Protein AF-A0A7S2XQD8-F1 (afdb_monomer_lite)

Organism: NCBI:txid420275

Foldseek 3Di:
DDFPVVVVVVCVVPVPDPQKDKEWEWAPGPPWRFTDIDIDGPVVPDDNLNVRLQFKWKKWKPFFPPPDAAPLVLCVVLVHDLNQWTKWFQDPPGTIITIGGPVCQVSCQVPVVPSTDGDPMHMDIDHRSDDHDPDGDIGDNPDDPPDPVVVVVVVVD

Radius of gyration: 17.11 Å; chains: 1; bounding box: 39×32×55 Å

pLDDT: mean 86.82, std 12.07, range [39.75, 97.62]

Secondary structure (DSSP, 8-state):
-EEHHHHHHHHHHHTT-SS-EEEEESSSGGG-SEEEEEEE-GGG---HHHHHHHH-EEEEEES--TTSS-HHHHHHHTT--GGGEEEEEEETTTEEEEEE-HHHHHHHHHHHHHHS-SSS-EEEEPPTTPPPPSSSEEPP-S-----HHHHHHHTT-

Structure (mmCIF, N/CA/C/O backbone):
data_AF-A0A7S2XQD8-F1
#
_entry.id   AF-A0A7S2XQD8-F1
#
loop_
_atom_site.group_PDB
_atom_site.id
_atom_site.type_symbol
_atom_site.label_atom_id
_atom_site.label_alt_id
_atom_site.label_comp_id
_atom_site.label_asym_id
_atom_site.label_entity_id
_atom_site.label_seq_id
_atom_site.pdbx_PDB_ins_code
_atom_site.Cartn_x
_atom_site.Cartn_y
_atom_site.Cartn_z
_atom_site.occupancy
_atom_site.B_iso_or_equiv
_atom_site.auth_seq_id
_atom_site.auth_comp_id
_atom_site.auth_asym_id
_atom_site.auth_atom_id
_atom_site.pdbx_PDB_model_num
ATOM 1 N N . PHE A 1 1 ? 0.612 -7.208 -4.367 1.00 92.00 1 PHE A N 1
ATOM 2 C CA . PHE A 1 1 ? 1.721 -7.071 -3.422 1.00 92.00 1 PHE A CA 1
ATOM 3 C C . PHE A 1 1 ? 2.181 -8.471 -3.122 1.00 92.00 1 PHE A C 1
ATOM 5 O O . PHE A 1 1 ? 1.402 -9.267 -2.623 1.00 92.00 1 PHE A O 1
ATOM 12 N N . LEU A 1 2 ? 3.397 -8.773 -3.544 1.00 91.31 2 LEU A N 1
ATOM 13 C CA . LEU A 1 2 ? 4.065 -10.046 -3.345 1.00 91.31 2 LEU A CA 1
ATOM 14 C C . LEU A 1 2 ? 4.709 -10.057 -1.964 1.00 91.31 2 LEU A C 1
ATOM 16 O O . LEU A 1 2 ? 5.163 -9.006 -1.504 1.00 91.31 2 LEU A O 1
ATOM 20 N N . ASP A 1 3 ? 4.769 -11.224 -1.332 1.00 90.75 3 ASP A N 1
ATOM 21 C CA . ASP A 1 3 ? 5.531 -11.395 -0.095 1.00 90.75 3 ASP A CA 1
ATOM 22 C C . ASP A 1 3 ? 7.051 -11.297 -0.340 1.00 90.75 3 ASP A C 1
ATOM 24 O O . ASP A 1 3 ? 7.523 -11.257 -1.480 1.00 90.75 3 ASP A O 1
ATOM 28 N N . THR A 1 4 ? 7.847 -11.272 0.732 1.00 87.56 4 THR A N 1
ATOM 29 C CA . THR A 1 4 ? 9.314 -11.178 0.650 1.00 87.56 4 THR A CA 1
ATOM 30 C C . THR A 1 4 ? 9.944 -12.258 -0.235 1.00 87.56 4 THR A C 1
ATOM 32 O O . THR A 1 4 ? 10.925 -11.992 -0.930 1.00 87.56 4 THR A O 1
ATOM 35 N N . LYS A 1 5 ? 9.410 -13.484 -0.217 1.00 89.56 5 LYS A N 1
ATOM 36 C CA . LYS A 1 5 ? 9.978 -14.612 -0.961 1.00 89.56 5 LYS A CA 1
ATOM 37 C C . LYS A 1 5 ? 9.695 -14.463 -2.451 1.00 89.56 5 LYS A C 1
ATOM 39 O O . LYS A 1 5 ? 10.610 -14.582 -3.263 1.00 89.56 5 LYS A O 1
ATOM 44 N N . GLU A 1 6 ? 8.446 -14.197 -2.809 1.00 91.06 6 GLU A N 1
ATOM 45 C CA . GLU A 1 6 ? 8.016 -13.969 -4.186 1.00 91.06 6 GLU A CA 1
ATOM 46 C C . GLU A 1 6 ? 8.673 -12.719 -4.777 1.00 91.06 6 GLU A C 1
ATOM 48 O O . GLU A 1 6 ? 9.143 -12.751 -5.915 1.00 91.06 6 GLU A O 1
ATOM 53 N N . ALA A 1 7 ? 8.785 -11.648 -3.987 1.00 89.88 7 ALA A N 1
ATOM 54 C CA . ALA A 1 7 ? 9.496 -10.437 -4.373 1.00 89.88 7 ALA A CA 1
ATOM 55 C C . ALA A 1 7 ? 10.973 -10.721 -4.680 1.00 89.88 7 ALA A C 1
ATOM 57 O O . ALA A 1 7 ? 11.465 -10.309 -5.730 1.00 89.88 7 ALA A O 1
ATOM 58 N N . GLY A 1 8 ? 11.655 -11.498 -3.831 1.00 88.56 8 GLY A N 1
ATOM 59 C CA . GLY A 1 8 ? 13.040 -11.908 -4.075 1.00 88.56 8 GLY A CA 1
ATOM 60 C C . GLY A 1 8 ? 13.202 -12.723 -5.363 1.00 88.56 8 GLY A C 1
ATOM 61 O O . GLY A 1 8 ? 14.152 -12.512 -6.113 1.00 88.56 8 GLY A O 1
ATOM 62 N N . MET A 1 9 ? 12.240 -13.599 -5.681 1.00 91.56 9 MET A N 1
ATOM 63 C CA . MET A 1 9 ? 12.252 -14.356 -6.940 1.00 91.56 9 MET A CA 1
ATOM 64 C C . MET A 1 9 ? 12.088 -13.462 -8.177 1.00 91.56 9 MET A C 1
ATOM 66 O O . MET A 1 9 ? 12.656 -13.759 -9.229 1.00 91.56 9 MET A O 1
ATOM 70 N N . VAL A 1 10 ? 11.286 -12.397 -8.086 1.00 91.00 10 VAL A N 1
ATOM 71 C CA . VAL A 1 10 ? 11.129 -11.421 -9.176 1.00 91.00 10 VAL A CA 1
ATOM 72 C C . VAL A 1 10 ? 12.417 -10.625 -9.367 1.00 91.00 10 VAL A C 1
ATOM 74 O O . VAL A 1 10 ? 12.888 -10.505 -10.498 1.00 91.00 10 VAL A O 1
ATOM 77 N N . GLU A 1 11 ? 13.013 -10.142 -8.277 1.00 89.19 11 GLU A N 1
ATOM 78 C CA . GLU A 1 11 ? 14.270 -9.389 -8.305 1.00 89.19 11 GLU A CA 1
ATOM 79 C C . GLU A 1 11 ? 15.406 -10.213 -8.918 1.00 89.19 11 GLU A C 1
ATOM 81 O O . GLU A 1 11 ? 16.036 -9.761 -9.874 1.00 89.19 11 GLU A O 1
ATOM 86 N N . GLU A 1 12 ? 15.607 -11.453 -8.462 1.00 89.88 12 GLU A N 1
ATOM 87 C CA . GLU A 1 12 ? 16.647 -12.350 -8.984 1.00 89.88 12 GLU A CA 1
ATOM 88 C C . GLU A 1 12 ? 16.497 -12.591 -10.495 1.00 89.88 12 GLU A C 1
ATOM 90 O O . GLU A 1 12 ? 17.474 -12.572 -11.248 1.00 89.88 12 GLU A O 1
ATOM 95 N N . ARG A 1 13 ? 15.259 -12.776 -10.970 1.00 89.56 13 ARG A N 1
ATOM 96 C CA . ARG A 1 13 ? 14.978 -13.028 -12.392 1.00 89.56 13 ARG A CA 1
ATOM 97 C C . ARG A 1 13 ? 15.210 -11.813 -13.286 1.00 89.56 13 ARG A C 1
ATOM 99 O O . ARG A 1 13 ? 15.419 -11.989 -14.487 1.00 89.56 13 ARG A O 1
ATOM 106 N N . LEU A 1 14 ? 15.130 -10.604 -12.740 1.00 89.44 14 LEU A N 1
ATOM 107 C CA . LEU A 1 14 ? 15.161 -9.364 -13.518 1.00 89.44 14 LEU A CA 1
ATOM 108 C C . LEU A 1 14 ? 16.452 -8.568 -13.356 1.00 89.44 14 LEU A C 1
ATOM 110 O O . LEU A 1 14 ? 16.749 -7.751 -14.222 1.00 89.44 14 LEU A O 1
ATOM 114 N N . GLN A 1 15 ? 17.256 -8.850 -12.328 1.00 81.94 15 GLN A N 1
ATOM 115 C CA . GLN A 1 15 ? 18.485 -8.118 -12.003 1.00 81.94 15 GLN A CA 1
ATOM 116 C C . GLN A 1 15 ? 19.476 -7.985 -13.176 1.00 81.94 15 GLN A C 1
ATOM 118 O O . GLN A 1 15 ? 20.239 -7.026 -13.222 1.00 81.94 15 GLN A O 1
ATOM 123 N N . ASN A 1 16 ? 19.455 -8.914 -14.137 1.00 83.38 16 ASN A N 1
ATOM 124 C CA . ASN A 1 16 ? 20.381 -8.940 -15.276 1.00 83.38 16 ASN A CA 1
ATOM 125 C C . ASN A 1 16 ? 19.699 -8.731 -16.638 1.00 83.38 16 ASN A C 1
ATOM 127 O O . ASN A 1 16 ? 20.279 -9.057 -17.676 1.00 83.38 16 ASN A O 1
ATOM 131 N N . ARG A 1 17 ? 18.462 -8.225 -16.659 1.00 85.19 17 ARG A N 1
ATOM 132 C CA . ARG A 1 17 ? 17.745 -7.940 -17.906 1.00 85.19 17 ARG A CA 1
ATOM 133 C C . ARG A 1 17 ? 17.868 -6.472 -18.281 1.00 85.19 17 ARG A C 1
ATOM 135 O O . ARG A 1 17 ? 17.474 -5.599 -17.524 1.00 85.19 17 ARG A O 1
ATOM 142 N N . ALA A 1 18 ? 18.390 -6.216 -19.477 1.00 83.56 18 ALA A N 1
ATOM 143 C CA . ALA A 1 18 ? 18.500 -4.867 -20.033 1.00 83.56 18 ALA A CA 1
ATOM 144 C C . ALA A 1 18 ? 17.265 -4.449 -20.847 1.00 83.56 18 ALA A C 1
ATOM 146 O O . ALA A 1 18 ? 17.123 -3.283 -21.191 1.00 83.56 18 ALA A O 1
ATOM 147 N N . ASP A 1 19 ? 16.383 -5.391 -21.181 1.00 90.62 19 ASP A N 1
ATOM 148 C CA . ASP A 1 19 ? 15.230 -5.181 -22.058 1.00 90.62 19 ASP A CA 1
ATOM 149 C C . ASP A 1 19 ? 13.914 -4.920 -21.308 1.00 90.62 19 ASP A C 1
ATOM 151 O O . ASP A 1 19 ? 12.872 -4.713 -21.926 1.00 90.62 19 ASP A O 1
ATOM 155 N N . VAL A 1 20 ? 13.962 -4.895 -19.974 1.00 89.69 20 VAL A N 1
ATOM 156 C CA . VAL A 1 20 ? 12.850 -4.533 -19.090 1.00 89.69 20 VAL A CA 1
ATOM 157 C C . VAL A 1 20 ? 13.383 -3.639 -17.978 1.00 89.69 20 VAL A C 1
ATOM 159 O O . VAL A 1 20 ? 14.305 -4.019 -17.262 1.00 89.69 20 VAL A O 1
ATOM 162 N N . ALA A 1 21 ? 12.760 -2.476 -17.800 1.00 89.50 21 ALA A N 1
ATOM 163 C CA . ALA A 1 21 ? 12.905 -1.686 -16.588 1.00 89.50 21 ALA A CA 1
ATOM 164 C C . ALA A 1 21 ? 11.929 -2.218 -15.531 1.00 89.50 21 ALA A C 1
ATOM 166 O O . ALA A 1 21 ? 10.766 -2.503 -15.831 1.00 89.50 21 ALA A O 1
ATOM 167 N N . CYS A 1 22 ? 12.412 -2.374 -14.301 1.00 91.06 22 CYS A N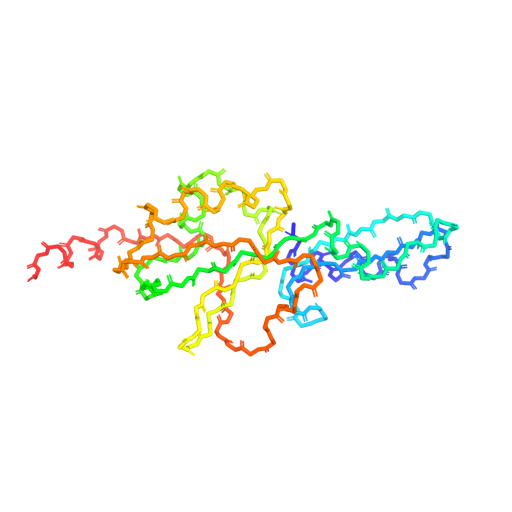 1
ATOM 168 C CA . CYS A 1 22 ? 11.664 -2.951 -13.193 1.00 91.06 22 CYS A CA 1
ATOM 169 C C . CYS A 1 22 ? 11.786 -2.057 -11.960 1.00 91.06 22 CYS A C 1
ATOM 171 O O . CYS A 1 22 ? 12.892 -1.823 -11.473 1.00 91.06 22 CYS A O 1
ATOM 173 N N . PHE A 1 23 ? 10.651 -1.608 -11.430 1.00 90.50 23 PHE A N 1
ATOM 174 C CA . PHE A 1 23 ? 10.591 -0.769 -10.236 1.00 90.50 23 PHE A CA 1
ATOM 175 C C . PHE A 1 23 ? 9.830 -1.484 -9.130 1.00 90.50 23 PHE A C 1
ATOM 177 O O . PHE A 1 23 ? 8.699 -1.927 -9.333 1.00 90.50 23 PHE A O 1
ATOM 184 N N . ARG A 1 24 ? 10.454 -1.592 -7.957 1.00 90.75 24 ARG A N 1
ATOM 185 C CA . ARG A 1 24 ? 9.798 -2.040 -6.729 1.00 90.75 24 ARG A CA 1
ATOM 186 C C . ARG A 1 24 ? 9.029 -0.858 -6.151 1.00 90.75 24 ARG A C 1
ATOM 188 O O . ARG A 1 24 ? 9.644 0.175 -5.899 1.00 90.75 24 ARG A O 1
ATOM 195 N N . VAL A 1 25 ? 7.727 -1.025 -5.946 1.00 89.75 25 VAL A N 1
ATOM 196 C CA . VAL A 1 25 ? 6.849 0.016 -5.412 1.00 89.75 25 VAL A CA 1
ATOM 197 C C . VAL A 1 25 ? 6.066 -0.450 -4.193 1.00 89.75 25 VAL A C 1
ATOM 199 O O . VAL A 1 25 ? 5.728 -1.633 -4.053 1.00 89.75 25 VAL A O 1
ATOM 202 N N . GLY A 1 26 ? 5.742 0.517 -3.346 1.00 81.62 26 GLY A N 1
ATOM 203 C CA . GLY A 1 26 ? 4.949 0.377 -2.141 1.00 81.62 26 GLY A CA 1
ATOM 204 C C . GLY A 1 26 ? 5.723 -0.067 -0.905 1.00 81.62 26 GLY A C 1
ATOM 205 O O . GLY A 1 26 ? 6.627 -0.902 -0.954 1.00 81.62 26 GLY A O 1
ATOM 206 N N . GLY A 1 27 ? 5.332 0.518 0.229 1.00 74.12 27 GLY A N 1
ATOM 207 C CA . GLY A 1 27 ? 5.888 0.225 1.546 1.00 74.12 27 GLY A CA 1
ATOM 208 C C . GLY A 1 27 ? 7.230 0.909 1.812 1.00 74.12 27 GLY A C 1
ATOM 209 O O . GLY A 1 27 ? 7.504 2.014 1.349 1.00 74.12 27 GLY A O 1
ATOM 210 N N . ARG A 1 28 ? 8.083 0.244 2.595 1.00 80.00 28 ARG A N 1
ATOM 211 C CA . ARG A 1 28 ? 9.378 0.768 3.081 1.00 80.00 28 ARG A CA 1
ATOM 212 C C . ARG A 1 28 ? 10.552 0.591 2.103 1.00 80.00 28 ARG A C 1
ATOM 214 O O . ARG A 1 28 ? 11.684 0.320 2.515 1.00 80.00 28 ARG A O 1
ATOM 221 N N . GLY A 1 29 ? 10.297 0.679 0.798 1.00 76.06 29 GLY A N 1
ATOM 222 C CA . GLY A 1 29 ? 11.307 0.438 -0.239 1.00 76.06 29 GLY A CA 1
ATOM 223 C C . GLY A 1 29 ? 11.956 -0.948 -0.106 1.00 76.06 29 GLY A C 1
ATOM 224 O O . GLY A 1 29 ? 11.264 -1.966 -0.055 1.00 76.06 29 GLY A O 1
ATOM 225 N N . ALA A 1 30 ? 13.289 -1.001 -0.013 1.00 70.69 30 ALA A N 1
ATOM 226 C CA . ALA A 1 30 ? 14.039 -2.258 0.124 1.00 70.69 30 ALA A CA 1
ATOM 227 C C . ALA A 1 30 ? 13.759 -3.016 1.439 1.00 70.69 30 ALA A C 1
ATOM 229 O O . ALA A 1 30 ? 13.960 -4.224 1.499 1.00 70.69 30 ALA A O 1
ATOM 230 N N . ALA A 1 31 ? 13.287 -2.327 2.484 1.00 76.19 31 ALA A N 1
ATOM 231 C CA . ALA A 1 31 ? 12.946 -2.937 3.771 1.00 76.19 31 ALA A CA 1
ATOM 232 C C . ALA A 1 31 ? 11.487 -3.421 3.844 1.00 76.19 31 ALA A C 1
ATOM 234 O O . ALA A 1 31 ? 11.046 -3.884 4.895 1.00 76.19 31 ALA A O 1
ATOM 235 N N . SER A 1 32 ? 10.728 -3.276 2.756 1.00 82.38 32 SER A N 1
ATOM 236 C CA . SER A 1 32 ? 9.327 -3.674 2.710 1.00 82.38 32 SER A CA 1
ATOM 237 C C . SER A 1 32 ? 9.166 -5.194 2.769 1.00 82.38 32 SER A C 1
ATOM 239 O O . SER A 1 32 ? 9.883 -5.913 2.067 1.00 82.38 32 SER A O 1
ATOM 241 N N . SER A 1 33 ? 8.209 -5.688 3.562 1.00 86.44 33 SER A N 1
ATOM 242 C CA . SER A 1 33 ? 7.872 -7.118 3.590 1.00 86.44 33 SER A CA 1
ATOM 243 C C . SER A 1 33 ? 6.909 -7.505 2.470 1.00 86.44 33 SER A C 1
ATOM 245 O O . SER A 1 33 ? 6.823 -8.682 2.110 1.00 86.44 33 SER A O 1
ATOM 247 N N . ARG A 1 34 ? 6.200 -6.525 1.895 1.00 91.25 34 ARG A N 1
ATOM 248 C CA . ARG A 1 34 ? 5.283 -6.725 0.774 1.00 91.25 34 ARG A CA 1
ATOM 249 C C . ARG A 1 34 ? 5.441 -5.648 -0.286 1.00 91.25 34 ARG A C 1
ATOM 251 O O . ARG A 1 34 ? 5.141 -4.486 -0.038 1.00 91.25 34 ARG A O 1
ATOM 258 N N . ALA A 1 35 ? 5.785 -6.042 -1.509 1.00 90.19 35 ALA A N 1
ATOM 259 C CA . ALA A 1 35 ? 6.055 -5.096 -2.594 1.00 90.19 35 ALA A CA 1
ATOM 260 C C . ALA A 1 35 ? 5.251 -5.381 -3.866 1.00 90.19 35 ALA A C 1
ATOM 262 O O . ALA A 1 35 ? 4.838 -6.508 -4.138 1.00 90.19 35 ALA A O 1
ATOM 263 N N . ARG A 1 36 ? 5.027 -4.355 -4.686 1.00 91.44 36 ARG A N 1
ATOM 264 C CA . ARG A 1 36 ? 4.589 -4.507 -6.081 1.00 91.44 36 ARG A CA 1
ATOM 265 C C . ARG A 1 36 ? 5.771 -4.251 -7.004 1.00 91.44 36 ARG A C 1
ATOM 267 O O . ARG A 1 36 ? 6.691 -3.522 -6.654 1.00 91.44 36 ARG A O 1
ATOM 274 N N . PHE A 1 37 ? 5.720 -4.839 -8.191 1.00 91.94 37 PHE A N 1
ATOM 275 C CA . PHE A 1 37 ? 6.702 -4.585 -9.236 1.00 91.94 37 PHE A CA 1
ATOM 276 C C . PHE A 1 37 ? 6.008 -4.008 -10.458 1.00 91.94 37 PHE A C 1
ATOM 278 O O . PHE A 1 37 ? 4.967 -4.509 -10.888 1.00 91.94 37 PHE A O 1
ATOM 285 N N . VAL A 1 38 ? 6.590 -2.943 -10.988 1.00 91.31 38 VAL A N 1
ATOM 286 C CA . VAL A 1 38 ? 6.155 -2.278 -12.211 1.00 91.31 38 VAL A CA 1
ATOM 287 C C . VAL A 1 38 ? 7.178 -2.600 -13.284 1.00 91.31 38 VAL A C 1
ATOM 289 O O . VAL A 1 38 ? 8.361 -2.298 -13.123 1.00 91.31 38 VAL A O 1
ATOM 292 N N . PHE A 1 39 ? 6.721 -3.227 -14.366 1.00 92.12 39 PHE A N 1
ATOM 293 C CA . PHE A 1 39 ? 7.554 -3.564 -15.516 1.00 92.12 39 PHE A CA 1
ATOM 294 C C . PHE A 1 39 ? 7.219 -2.635 -16.670 1.00 92.12 39 PHE A C 1
ATOM 296 O O . PHE A 1 39 ? 6.051 -2.478 -17.024 1.00 92.12 39 PHE A O 1
ATOM 303 N N . THR A 1 40 ? 8.239 -2.044 -17.275 1.00 91.31 40 THR A N 1
ATOM 304 C CA . THR A 1 40 ? 8.067 -1.138 -18.410 1.00 91.31 40 THR A CA 1
ATOM 305 C C . THR A 1 40 ? 9.222 -1.266 -19.396 1.00 91.31 40 THR A C 1
ATOM 307 O O . THR A 1 40 ? 10.248 -1.887 -19.105 1.00 91.31 40 THR A O 1
ATOM 310 N N . ASN A 1 41 ? 9.045 -0.698 -20.587 1.00 89.19 41 ASN A N 1
ATOM 311 C CA . ASN A 1 41 ? 10.137 -0.567 -21.542 1.00 89.19 41 ASN A CA 1
ATOM 312 C C . ASN A 1 41 ? 11.136 0.482 -21.005 1.00 89.19 41 ASN A C 1
ATOM 314 O O . ASN A 1 41 ? 10.700 1.591 -20.675 1.00 89.19 41 ASN A O 1
ATOM 318 N N . PRO A 1 42 ? 12.444 0.166 -20.931 1.00 87.38 42 PRO A N 1
ATOM 319 C CA . PRO A 1 42 ? 13.483 1.122 -20.544 1.00 87.38 42 PRO A CA 1
ATOM 320 C C . PRO A 1 42 ? 13.428 2.457 -21.302 1.00 87.38 42 PRO A C 1
ATOM 322 O O . PRO A 1 42 ? 13.740 3.500 -20.731 1.00 87.38 42 PRO A O 1
ATOM 325 N N . ASP A 1 43 ? 12.971 2.443 -22.555 1.00 88.19 43 ASP A N 1
ATOM 326 C CA . ASP A 1 43 ? 12.921 3.627 -23.418 1.00 88.19 43 ASP A CA 1
ATOM 327 C C . ASP A 1 43 ? 11.818 4.631 -23.032 1.00 88.19 43 ASP A C 1
ATOM 329 O O . ASP A 1 43 ? 11.841 5.771 -23.494 1.00 88.19 43 ASP A O 1
ATOM 333 N N . PHE A 1 44 ? 10.849 4.252 -22.185 1.00 84.06 44 PHE A N 1
ATOM 334 C CA . PHE A 1 44 ? 9.773 5.162 -21.766 1.00 84.06 44 PHE A CA 1
ATOM 335 C C . PHE A 1 44 ? 10.209 6.205 -20.730 1.00 84.06 44 PHE A C 1
ATOM 337 O O . PHE A 1 44 ? 9.441 7.123 -20.449 1.00 84.06 44 PHE A O 1
ATOM 344 N N . GLY A 1 45 ? 11.415 6.091 -20.163 1.00 80.69 45 GLY A N 1
ATOM 345 C CA . GLY A 1 45 ? 11.949 7.087 -19.229 1.00 80.69 45 GLY A CA 1
ATOM 346 C C . GLY A 1 45 ? 11.162 7.222 -17.920 1.00 80.69 45 GLY A C 1
ATOM 347 O O . GLY A 1 45 ? 11.274 8.245 -17.251 1.00 80.69 45 GLY A O 1
ATOM 348 N N . VAL A 1 46 ? 10.361 6.215 -17.556 1.00 84.62 46 VAL A N 1
ATOM 349 C CA . VAL A 1 46 ? 9.698 6.148 -16.247 1.00 84.62 46 VAL A CA 1
ATOM 350 C C . VAL A 1 46 ? 10.771 5.957 -15.181 1.00 84.62 46 VAL A C 1
ATOM 352 O O . VAL A 1 46 ? 11.618 5.075 -15.318 1.00 84.62 46 VAL A O 1
ATOM 355 N N . ASP A 1 47 ? 10.736 6.770 -14.129 1.00 87.00 47 ASP A N 1
ATOM 356 C CA . ASP A 1 47 ? 11.596 6.604 -12.961 1.00 87.00 47 ASP A CA 1
ATOM 357 C C . ASP A 1 47 ? 10.843 5.951 -11.790 1.00 87.00 47 ASP A C 1
ATOM 359 O O . ASP A 1 47 ? 9.629 5.730 -11.828 1.00 87.00 47 ASP A O 1
ATOM 363 N N . SER A 1 48 ? 11.576 5.616 -10.727 1.00 84.88 48 SER A N 1
ATOM 364 C CA . SER A 1 48 ? 10.998 4.966 -9.548 1.00 84.88 48 SER A CA 1
ATOM 365 C C . SER A 1 48 ? 9.966 5.832 -8.827 1.00 84.88 48 SER A C 1
ATOM 367 O O . SER A 1 48 ? 9.072 5.291 -8.187 1.00 84.88 48 SER A O 1
ATOM 369 N N . VAL A 1 49 ? 10.083 7.161 -8.905 1.00 86.88 49 VAL A N 1
ATOM 370 C CA . VAL A 1 49 ? 9.186 8.091 -8.207 1.00 86.88 49 VAL A CA 1
ATOM 371 C C . VAL A 1 49 ? 7.843 8.156 -8.927 1.00 86.88 49 VAL A C 1
ATOM 373 O O . VAL A 1 49 ? 6.799 8.050 -8.285 1.00 86.88 49 VAL A O 1
ATOM 376 N N . ALA A 1 50 ? 7.866 8.263 -10.255 1.00 88.31 50 ALA A N 1
ATOM 377 C CA . ALA A 1 50 ? 6.675 8.193 -11.089 1.00 88.31 50 ALA A CA 1
ATOM 378 C C . ALA A 1 50 ? 5.982 6.830 -10.947 1.00 88.31 50 ALA A C 1
ATOM 380 O O . ALA A 1 50 ? 4.773 6.776 -10.730 1.00 88.31 50 ALA A O 1
ATOM 381 N N . ALA A 1 51 ? 6.748 5.732 -10.974 1.00 89.50 51 ALA A N 1
ATOM 382 C CA . ALA A 1 51 ? 6.198 4.392 -10.783 1.00 89.50 51 ALA A CA 1
ATOM 383 C C . ALA A 1 51 ? 5.521 4.226 -9.410 1.00 89.50 51 ALA A C 1
ATOM 385 O O . ALA A 1 51 ? 4.430 3.658 -9.334 1.00 89.50 51 ALA A O 1
ATOM 386 N N . GLU A 1 52 ? 6.134 4.730 -8.332 1.00 89.06 52 GLU A N 1
ATOM 387 C CA . GLU A 1 52 ? 5.542 4.716 -6.988 1.00 89.06 52 GLU A CA 1
ATOM 388 C C . GLU A 1 52 ? 4.228 5.505 -6.966 1.00 89.06 52 GLU A C 1
ATOM 390 O O . GLU A 1 52 ? 3.202 4.974 -6.550 1.00 89.06 52 GLU A O 1
ATOM 395 N N . ALA A 1 53 ? 4.238 6.739 -7.476 1.00 88.19 53 ALA A N 1
ATOM 396 C CA . ALA A 1 53 ? 3.077 7.627 -7.491 1.00 88.19 53 ALA A CA 1
ATOM 397 C C . ALA A 1 53 ? 1.884 7.074 -8.295 1.00 88.19 53 ALA A C 1
ATOM 399 O O . ALA A 1 53 ? 0.734 7.316 -7.932 1.00 88.19 53 ALA A O 1
ATOM 400 N N . GLU A 1 54 ? 2.138 6.345 -9.384 1.00 90.31 54 GLU A N 1
ATOM 401 C CA . GLU A 1 54 ? 1.088 5.793 -10.250 1.00 90.31 54 GLU A CA 1
ATOM 402 C C . GLU A 1 54 ? 0.551 4.437 -9.777 1.00 90.31 54 GLU A C 1
ATOM 404 O O . GLU A 1 54 ? -0.598 4.088 -10.065 1.00 90.31 54 GLU A O 1
ATOM 409 N N . HIS A 1 55 ? 1.366 3.650 -9.071 1.00 91.75 55 HIS A N 1
ATOM 410 C CA . HIS A 1 55 ? 1.048 2.254 -8.757 1.00 91.75 55 HIS A CA 1
ATOM 411 C C . HIS A 1 55 ? 0.960 1.932 -7.263 1.00 91.75 55 HIS A C 1
ATOM 413 O O . HIS A 1 55 ? 0.626 0.794 -6.911 1.00 91.75 55 HIS A O 1
ATOM 419 N N . CYS A 1 56 ? 1.185 2.918 -6.398 1.00 93.00 56 CYS A N 1
ATOM 420 C CA . CYS A 1 56 ? 1.024 2.819 -4.957 1.00 93.00 56 CYS A CA 1
ATOM 421 C C . CYS A 1 56 ? 0.294 4.055 -4.417 1.00 93.00 56 CYS A C 1
ATOM 423 O O . CYS A 1 56 ? 0.610 5.190 -4.757 1.00 93.00 56 CYS A O 1
ATOM 425 N N . ALA A 1 57 ? -0.686 3.826 -3.548 1.00 94.69 57 ALA A N 1
ATOM 426 C CA . ALA A 1 57 ? -1.324 4.867 -2.759 1.00 94.69 57 ALA A CA 1
ATOM 427 C C . ALA A 1 57 ? -1.092 4.584 -1.273 1.00 94.69 57 ALA A C 1
ATOM 429 O O . ALA A 1 57 ? -1.088 3.429 -0.841 1.00 94.69 57 ALA A O 1
ATOM 430 N N . ILE A 1 58 ? -0.928 5.642 -0.480 1.00 95.69 58 ILE A N 1
ATOM 431 C CA . ILE A 1 58 ? -0.756 5.527 0.969 1.00 95.69 58 ILE A CA 1
ATOM 432 C C . ILE A 1 58 ? -2.032 6.005 1.645 1.00 95.69 58 ILE A C 1
ATOM 434 O O . ILE A 1 58 ? -2.457 7.146 1.470 1.00 95.69 58 ILE A O 1
ATOM 438 N N . VAL A 1 59 ? -2.632 5.133 2.447 1.00 96.94 59 VAL A N 1
ATOM 439 C CA . VAL A 1 59 ? -3.784 5.467 3.285 1.00 96.94 59 VAL A CA 1
ATOM 440 C C . VAL A 1 59 ? -3.306 5.651 4.720 1.00 96.94 59 VAL A C 1
ATOM 442 O O . VAL A 1 59 ? -2.714 4.742 5.297 1.00 96.94 59 VAL A O 1
ATOM 445 N N . LEU A 1 60 ? -3.586 6.817 5.303 1.00 96.62 60 LEU A N 1
ATOM 446 C CA . LEU A 1 60 ? -3.324 7.114 6.708 1.00 96.62 60 LEU A CA 1
ATOM 447 C C . LEU A 1 60 ? -4.630 7.067 7.505 1.00 96.62 60 L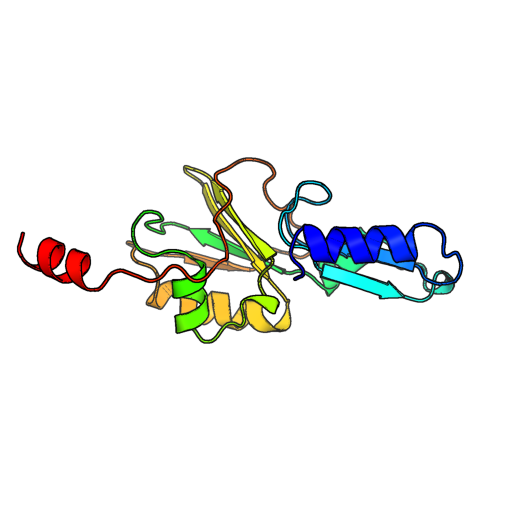EU A C 1
ATOM 449 O O . LEU A 1 60 ? -5.606 7.757 7.203 1.00 96.62 60 LEU A O 1
ATOM 453 N N . VAL A 1 61 ? -4.622 6.254 8.554 1.00 96.12 61 VAL A N 1
ATOM 454 C CA . VAL A 1 61 ? -5.686 6.114 9.543 1.00 96.12 61 VAL A CA 1
ATOM 455 C C . VAL A 1 61 ? -5.240 6.757 10.856 1.00 96.12 61 VAL A C 1
ATOM 457 O O . VAL A 1 61 ? -4.302 6.292 11.501 1.00 96.12 61 VAL A O 1
ATOM 460 N N . LYS A 1 62 ? -5.955 7.789 11.303 1.00 95.62 62 LYS A N 1
ATOM 461 C CA . LYS A 1 62 ? -5.750 8.447 12.602 1.00 95.62 62 LYS A CA 1
ATOM 462 C C . LYS A 1 62 ? -6.816 8.041 13.614 1.00 95.62 62 LYS A C 1
ATOM 464 O O . LYS A 1 62 ? -7.952 7.740 13.251 1.00 95.62 62 LYS A O 1
ATOM 469 N N . ASN A 1 63 ? -6.448 8.089 14.896 1.00 91.88 63 ASN A N 1
ATOM 470 C CA . ASN A 1 63 ? -7.312 7.791 16.050 1.00 91.88 63 ASN A CA 1
ATOM 471 C C . ASN A 1 63 ? -7.872 6.353 16.092 1.00 91.88 63 ASN A C 1
ATOM 473 O O . ASN A 1 63 ? -8.888 6.090 16.740 1.00 91.88 63 ASN A O 1
ATOM 477 N N . ALA A 1 64 ? -7.212 5.414 15.411 1.00 88.12 64 ALA A N 1
ATOM 478 C CA . ALA A 1 64 ? -7.541 3.995 15.456 1.00 88.12 64 ALA A CA 1
ATOM 479 C C . ALA A 1 64 ? -7.034 3.334 16.745 1.00 88.12 64 ALA A C 1
ATOM 481 O O . ALA A 1 64 ? -5.918 3.595 17.191 1.00 88.12 64 ALA A O 1
ATOM 482 N N . LYS A 1 65 ? -7.822 2.416 17.315 1.00 83.62 65 LYS A N 1
ATOM 483 C CA . LYS A 1 65 ? -7.353 1.485 18.349 1.00 83.62 65 LYS A CA 1
ATOM 484 C C . LYS A 1 65 ? -6.724 0.265 17.681 1.00 83.62 65 LYS A C 1
ATOM 486 O O . LYS A 1 65 ? -7.422 -0.670 17.294 1.00 83.62 65 LYS A O 1
ATOM 491 N N . THR A 1 66 ? -5.402 0.263 17.597 1.00 73.06 66 THR A N 1
ATOM 492 C CA . THR A 1 66 ? -4.607 -0.740 16.870 1.00 73.06 66 THR A CA 1
ATOM 493 C C . THR A 1 66 ? -4.532 -2.108 17.555 1.00 73.06 66 THR A C 1
ATOM 495 O O . THR A 1 66 ? -4.236 -3.096 16.902 1.00 73.06 66 THR A O 1
ATOM 498 N N . ASN A 1 67 ? -4.892 -2.213 18.838 1.00 72.06 67 ASN A N 1
ATOM 499 C CA . ASN A 1 67 ? -4.675 -3.433 19.636 1.00 72.06 67 ASN A CA 1
ATOM 500 C C . ASN A 1 67 ? -5.861 -4.417 19.636 1.00 72.06 67 ASN A C 1
ATOM 502 O O . ASN A 1 67 ? -5.957 -5.250 20.536 1.00 72.06 67 ASN A O 1
ATOM 506 N N . SER A 1 68 ? -6.832 -4.266 18.732 1.00 71.50 68 SER A N 1
ATOM 507 C CA . SER A 1 68 ? -8.141 -4.916 18.897 1.00 71.50 68 SER A CA 1
ATOM 508 C C . SER A 1 68 ? -8.483 -5.983 17.866 1.00 71.50 68 SER A C 1
ATOM 510 O O . SER A 1 68 ? -8.853 -7.086 18.256 1.00 71.50 68 SER A O 1
ATOM 512 N N . ASP A 1 69 ? -8.330 -5.677 16.581 1.00 83.44 69 ASP A N 1
ATOM 513 C CA . ASP A 1 69 ? -8.507 -6.618 15.480 1.00 83.44 69 ASP A CA 1
ATOM 514 C C . ASP A 1 69 ? -7.292 -6.513 14.544 1.00 83.44 69 ASP A C 1
ATOM 516 O O . ASP A 1 69 ? -6.875 -5.395 14.232 1.00 83.44 69 ASP A O 1
ATOM 520 N N . PRO A 1 70 ? -6.739 -7.641 14.063 1.00 90.56 70 PRO A N 1
ATOM 521 C CA . PRO A 1 70 ? -5.659 -7.619 13.084 1.00 90.56 70 PRO A CA 1
ATOM 522 C C . PRO A 1 70 ? -6.078 -6.912 11.791 1.00 90.56 70 PRO A C 1
ATOM 524 O O . PRO A 1 70 ? -7.160 -7.167 11.250 1.00 90.56 70 PRO A O 1
ATOM 527 N N . TRP A 1 71 ? -5.193 -6.074 11.257 1.00 92.56 71 TRP A N 1
ATOM 528 C CA . TRP A 1 71 ? -5.394 -5.350 10.000 1.00 92.56 71 TRP A CA 1
ATOM 529 C C . TRP A 1 71 ? -5.819 -6.203 8.800 1.00 92.56 71 TRP A C 1
ATOM 531 O O . TRP A 1 71 ? -6.783 -5.798 8.142 1.00 92.56 71 TRP A O 1
ATOM 541 N N . PRO A 1 72 ? -5.226 -7.383 8.519 1.00 93.56 72 PRO A N 1
ATOM 542 C CA . PRO A 1 72 ? -5.683 -8.213 7.401 1.00 93.56 72 PRO A CA 1
ATOM 543 C C . PRO A 1 72 ? -7.156 -8.620 7.537 1.00 93.56 72 PRO A C 1
ATOM 545 O O . PRO A 1 72 ? -7.892 -8.657 6.550 1.00 93.56 72 PRO A O 1
ATOM 548 N N . ASN A 1 73 ? -7.641 -8.834 8.763 1.00 92.88 73 ASN A N 1
ATOM 549 C CA . ASN A 1 73 ? -9.044 -9.171 9.003 1.00 92.88 73 ASN A CA 1
ATOM 550 C C . ASN A 1 73 ? -9.958 -7.959 8.776 1.00 92.88 73 ASN A C 1
ATOM 552 O O . ASN A 1 73 ? -11.027 -8.101 8.184 1.00 92.88 73 ASN A O 1
ATOM 556 N N . ILE A 1 74 ? -9.547 -6.769 9.229 1.00 93.62 74 ILE A N 1
ATOM 557 C CA . ILE A 1 74 ? -10.295 -5.519 9.017 1.00 93.62 74 ILE A CA 1
ATOM 558 C C . ILE A 1 74 ? -10.431 -5.233 7.514 1.00 93.62 74 ILE A C 1
ATOM 560 O O . ILE A 1 74 ? -11.534 -4.971 7.033 1.00 93.62 74 ILE A O 1
ATOM 564 N N . LEU A 1 75 ? -9.326 -5.327 6.773 1.00 95.25 75 LEU A N 1
ATOM 565 C CA . LEU A 1 75 ? -9.273 -5.075 5.332 1.00 95.25 75 LEU A CA 1
ATOM 566 C C . LEU A 1 75 ? -10.106 -6.098 4.546 1.00 95.25 75 LEU A C 1
ATOM 568 O O . LEU A 1 75 ? -1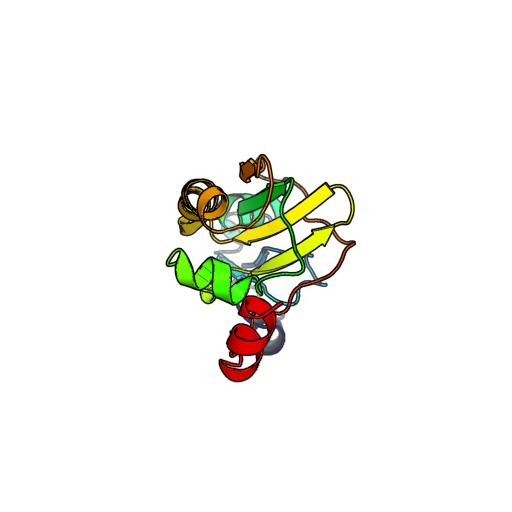0.906 -5.725 3.688 1.00 95.25 75 LEU A O 1
ATOM 572 N N . SER A 1 76 ? -10.024 -7.376 4.915 1.00 94.38 76 SER A N 1
ATOM 573 C CA . SER A 1 76 ? -10.857 -8.419 4.313 1.00 94.38 76 SER A CA 1
ATOM 574 C C . SER A 1 76 ? -12.359 -8.180 4.549 1.00 94.38 76 SER A C 1
ATOM 576 O O . SER A 1 76 ? -13.160 -8.348 3.629 1.00 94.38 76 SER A O 1
ATOM 578 N N . ARG A 1 77 ? -12.769 -7.709 5.741 1.00 94.06 77 ARG A N 1
ATOM 579 C CA . ARG A 1 77 ? -14.186 -7.398 6.040 1.00 94.06 77 ARG A CA 1
ATOM 580 C C . ARG A 1 77 ? -14.755 -6.278 5.173 1.00 94.06 77 ARG A C 1
ATOM 582 O O . ARG A 1 77 ? -15.925 -6.352 4.800 1.00 94.06 77 ARG A O 1
ATOM 589 N N . ILE A 1 78 ? -13.949 -5.275 4.822 1.00 95.38 78 ILE A N 1
ATOM 590 C CA . ILE A 1 78 ? -14.375 -4.224 3.884 1.00 95.38 78 ILE A CA 1
ATOM 591 C C . ILE A 1 78 ? -14.303 -4.660 2.418 1.00 95.38 78 ILE A C 1
ATOM 593 O O . ILE A 1 78 ? -14.606 -3.848 1.544 1.00 95.38 78 ILE A O 1
ATOM 597 N N . GLY A 1 79 ? -13.925 -5.912 2.142 1.00 95.19 79 GLY A N 1
ATOM 598 C CA . GLY A 1 79 ? -13.831 -6.478 0.800 1.00 95.19 79 GLY A CA 1
ATOM 599 C C . GLY A 1 79 ? -12.603 -6.014 0.021 1.00 95.19 79 GLY A C 1
ATOM 600 O O . GLY A 1 79 ? -12.690 -5.893 -1.197 1.00 95.19 79 GLY A O 1
ATOM 601 N N . VAL A 1 80 ? -11.504 -5.685 0.705 1.00 96.75 80 VAL A N 1
ATOM 602 C CA . VAL A 1 80 ? -10.210 -5.413 0.065 1.00 96.75 80 VAL A CA 1
ATOM 603 C C . VAL A 1 80 ? -9.428 -6.720 -0.022 1.00 96.75 80 VAL A C 1
ATOM 605 O O . VAL A 1 80 ? -9.270 -7.414 0.985 1.00 96.75 80 VAL A O 1
ATOM 608 N N . ASP A 1 81 ? -8.960 -7.049 -1.225 1.00 95.06 81 ASP A N 1
ATOM 609 C CA . ASP A 1 81 ? -8.052 -8.172 -1.439 1.00 95.06 81 ASP A CA 1
ATOM 610 C C . ASP A 1 81 ? -6.683 -7.850 -0.824 1.00 95.06 81 ASP A C 1
ATOM 612 O O . ASP A 1 81 ? -6.148 -6.758 -1.020 1.00 95.06 81 ASP A O 1
ATOM 616 N N . LEU A 1 82 ? -6.111 -8.786 -0.066 1.00 93.62 82 LEU A N 1
ATOM 617 C CA . LEU A 1 82 ? -4.815 -8.592 0.587 1.00 93.62 82 LEU A CA 1
ATOM 618 C C . LEU A 1 82 ? -3.668 -8.555 -0.428 1.00 93.62 82 LEU A C 1
ATOM 620 O O . LEU A 1 82 ? -2.617 -7.977 -0.142 1.00 93.62 82 LEU A O 1
ATOM 624 N N . ASP A 1 83 ? -3.882 -9.072 -1.637 1.00 93.88 83 ASP A N 1
ATOM 625 C CA . ASP A 1 83 ? -2.951 -8.903 -2.750 1.00 93.88 83 ASP A CA 1
ATOM 626 C C . ASP A 1 83 ? -2.899 -7.448 -3.243 1.00 93.88 83 ASP A C 1
ATOM 628 O O . ASP A 1 83 ? -1.900 -7.026 -3.826 1.00 93.88 83 ASP A O 1
ATOM 632 N N . ASP A 1 84 ? -3.902 -6.624 -2.943 1.00 95.62 84 ASP A N 1
ATOM 633 C CA . ASP A 1 84 ? -3.878 -5.182 -3.201 1.00 95.62 84 ASP A CA 1
ATOM 634 C C . ASP A 1 84 ? -3.355 -4.357 -2.016 1.00 95.62 84 ASP A C 1
ATOM 636 O O . ASP A 1 84 ? -3.336 -3.126 -2.095 1.00 95.62 84 ASP A O 1
ATOM 640 N N . VAL A 1 85 ? -2.854 -5.011 -0.961 1.00 95.25 85 VAL A N 1
ATOM 641 C CA . VAL A 1 85 ? -2.301 -4.365 0.238 1.00 95.25 85 VAL A CA 1
ATOM 642 C C . VAL A 1 85 ? -0.831 -4.738 0.453 1.00 95.25 85 VAL A C 1
ATOM 644 O O . VAL A 1 85 ? -0.453 -5.913 0.474 1.00 95.25 85 VAL A O 1
ATOM 647 N N . GLY A 1 86 ? 0.003 -3.714 0.607 1.00 94.44 86 GLY A N 1
ATOM 648 C CA . GLY A 1 86 ? 1.416 -3.820 0.949 1.00 94.44 86 GLY A CA 1
ATOM 649 C C . GLY A 1 86 ? 1.645 -3.788 2.453 1.00 94.44 86 GLY A C 1
ATOM 650 O O . GLY A 1 86 ? 0.875 -4.359 3.225 1.00 94.44 86 GLY A O 1
ATOM 651 N N . ASP A 1 87 ? 2.718 -3.120 2.865 1.00 93.94 87 ASP A N 1
ATOM 652 C CA . ASP A 1 87 ? 3.028 -2.942 4.281 1.00 93.94 87 ASP A CA 1
ATOM 653 C C . ASP A 1 87 ? 1.932 -2.154 5.008 1.00 93.94 87 ASP A C 1
ATOM 655 O O . ASP A 1 87 ? 1.389 -1.162 4.506 1.00 93.94 87 ASP A O 1
ATOM 659 N N . VAL A 1 88 ? 1.682 -2.565 6.249 1.00 94.19 88 VAL A N 1
ATOM 660 C CA . VAL A 1 88 ? 0.874 -1.826 7.215 1.00 94.19 88 VAL A CA 1
ATOM 661 C C . VAL A 1 88 ? 1.752 -1.504 8.412 1.00 94.19 88 VAL A C 1
ATOM 663 O O . VAL A 1 88 ? 2.247 -2.407 9.081 1.00 94.19 88 VAL A O 1
ATOM 666 N N . VAL A 1 89 ? 1.968 -0.218 8.678 1.00 93.81 89 VAL A N 1
ATOM 667 C CA . VAL A 1 89 ? 2.857 0.253 9.745 1.00 93.81 89 VAL A CA 1
ATOM 668 C C . VAL A 1 89 ? 2.078 1.119 10.717 1.00 93.81 89 VAL A C 1
ATOM 670 O O . VAL A 1 89 ? 1.413 2.081 10.332 1.00 93.81 89 VAL A O 1
ATOM 673 N N . VAL A 1 90 ? 2.156 0.772 11.997 1.00 93.56 90 VAL A N 1
ATOM 674 C CA . VAL A 1 90 ? 1.585 1.555 13.090 1.00 93.56 90 VAL A CA 1
ATOM 675 C C . VAL A 1 90 ? 2.684 2.410 13.707 1.00 93.56 90 VAL A C 1
ATOM 677 O O . VAL A 1 90 ? 3.668 1.891 14.230 1.00 93.56 90 VAL A O 1
ATOM 680 N N . VAL A 1 91 ? 2.502 3.726 13.665 1.00 93.31 91 VAL A N 1
ATOM 681 C CA . VAL A 1 91 ? 3.402 4.707 14.273 1.00 93.31 91 VAL A CA 1
ATOM 682 C C . VAL A 1 91 ? 2.707 5.302 15.492 1.00 93.31 91 VAL A C 1
ATOM 684 O O . VAL A 1 91 ? 1.639 5.916 15.382 1.00 93.31 91 VAL A O 1
ATOM 687 N N . GLU A 1 92 ? 3.295 5.096 16.671 1.00 89.69 92 GLU A N 1
ATOM 688 C CA . GLU A 1 92 ? 2.737 5.585 17.931 1.00 89.69 92 GLU A CA 1
ATOM 689 C C . GLU A 1 92 ? 2.583 7.114 17.902 1.00 89.69 92 GLU A C 1
ATOM 691 O O . GLU A 1 92 ? 3.495 7.845 17.529 1.00 89.69 92 GLU A O 1
ATOM 696 N N . GLY A 1 93 ? 1.397 7.604 18.265 1.00 87.81 93 GLY A N 1
ATOM 697 C CA . GLY A 1 93 ? 1.080 9.035 18.264 1.00 87.81 93 GLY A CA 1
ATOM 698 C C . GLY A 1 93 ? 0.720 9.633 16.898 1.00 87.81 93 GLY A C 1
ATOM 699 O O . GLY A 1 93 ? 0.061 10.671 16.867 1.00 87.81 93 GLY A O 1
ATOM 700 N N . GLU A 1 94 ? 1.054 8.982 15.780 1.00 91.62 94 GLU A N 1
ATOM 701 C CA . GLU A 1 94 ? 0.725 9.490 14.440 1.00 91.62 94 GLU A CA 1
ATOM 702 C C . GLU A 1 94 ? -0.478 8.793 13.805 1.00 91.62 94 GLU A C 1
ATOM 704 O O . GLU A 1 94 ? -1.379 9.464 13.291 1.00 91.62 94 GLU A O 1
ATOM 709 N N . GLY A 1 95 ? -0.505 7.459 13.839 1.00 93.31 95 GLY A N 1
ATOM 710 C CA . GLY A 1 95 ? -1.548 6.659 13.204 1.00 93.31 95 GLY A CA 1
ATOM 711 C C . GLY A 1 95 ? -1.022 5.406 12.511 1.00 93.31 95 GLY A C 1
ATOM 712 O O . GLY A 1 95 ? 0.103 4.966 12.726 1.00 93.31 95 GLY A O 1
ATOM 713 N N . CYS A 1 96 ? -1.874 4.812 11.681 1.00 95.00 96 CYS A N 1
ATOM 714 C CA . CYS A 1 96 ? -1.545 3.637 10.888 1.00 95.00 96 CYS A CA 1
ATOM 715 C C . CYS A 1 96 ? -1.475 3.989 9.403 1.00 95.00 96 CYS A C 1
ATOM 717 O O . CYS A 1 96 ? -2.427 4.533 8.845 1.00 95.00 96 CYS A O 1
ATOM 719 N N . TYR A 1 97 ? -0.350 3.655 8.785 1.00 95.81 97 TYR A N 1
ATOM 720 C CA . TYR A 1 97 ? -0.065 3.857 7.375 1.00 95.81 97 TYR A CA 1
ATOM 721 C C . TYR A 1 97 ? -0.202 2.524 6.646 1.00 95.81 97 TYR A C 1
ATOM 723 O O . TYR A 1 97 ? 0.352 1.514 7.077 1.00 95.81 97 TYR A O 1
ATOM 731 N N . ILE A 1 98 ? -0.944 2.524 5.546 1.00 95.62 98 ILE A N 1
ATOM 732 C CA . ILE A 1 98 ? -1.269 1.331 4.764 1.00 95.62 98 ILE A CA 1
ATOM 733 C C . ILE A 1 98 ? -0.870 1.613 3.319 1.00 95.62 98 ILE A C 1
ATOM 735 O O . ILE A 1 98 ? -1.427 2.519 2.693 1.00 95.62 98 ILE A O 1
ATOM 739 N N . ALA A 1 99 ? 0.085 0.854 2.788 1.00 95.38 99 ALA A N 1
ATOM 740 C CA . ALA A 1 99 ? 0.392 0.878 1.364 1.00 95.38 99 ALA A CA 1
ATOM 741 C C . ALA A 1 99 ? -0.662 0.046 0.626 1.00 95.38 99 ALA A C 1
ATOM 743 O O . ALA A 1 99 ? -0.915 -1.104 0.982 1.00 95.38 99 ALA A O 1
ATOM 744 N N . VAL A 1 100 ? -1.301 0.615 -0.391 1.00 96.12 100 VAL A N 1
ATOM 745 C CA . VAL A 1 100 ? -2.384 -0.039 -1.134 1.00 96.12 100 VAL A CA 1
ATOM 746 C C . VAL A 1 100 ? -2.270 0.208 -2.628 1.00 96.12 100 VAL A C 1
ATOM 748 O O . VAL A 1 100 ? -1.647 1.164 -3.085 1.00 96.12 100 VAL A O 1
ATOM 751 N N . SER A 1 101 ? -2.927 -0.643 -3.414 1.00 95.25 101 SER A N 1
ATOM 752 C CA . SER A 1 101 ? -3.201 -0.322 -4.808 1.00 95.25 101 SER A CA 1
ATOM 753 C C . SER A 1 101 ? -4.070 0.939 -4.897 1.00 95.25 101 SER A C 1
ATOM 755 O O . SER A 1 101 ? -5.070 1.035 -4.175 1.00 95.25 101 SER A O 1
ATOM 757 N N . PRO A 1 102 ? -3.800 1.856 -5.843 1.00 95.00 102 PRO A N 1
ATOM 758 C CA . PRO A 1 102 ? -4.705 2.968 -6.133 1.00 95.00 102 PRO A CA 1
ATOM 759 C C . PRO A 1 102 ? -6.143 2.521 -6.455 1.00 95.00 102 PRO A C 1
ATOM 761 O O . PRO A 1 102 ? -7.095 3.265 -6.232 1.00 95.00 102 PRO A O 1
ATOM 764 N N . ALA A 1 103 ? -6.336 1.283 -6.929 1.00 96.00 103 ALA A N 1
ATOM 765 C CA . ALA A 1 103 ? -7.661 0.725 -7.203 1.00 96.00 103 ALA A CA 1
ATOM 766 C C . ALA A 1 103 ? -8.535 0.576 -5.941 1.00 96.00 103 ALA A C 1
ATOM 768 O O . ALA A 1 103 ? -9.760 0.689 -6.030 1.00 96.00 103 ALA A O 1
ATOM 769 N N . VAL A 1 104 ? -7.924 0.354 -4.770 1.00 97.00 104 VAL A N 1
ATOM 770 C CA . VAL A 1 104 ? -8.637 0.103 -3.504 1.00 97.00 104 VAL A CA 1
ATOM 771 C C . VAL A 1 104 ? -8.541 1.269 -2.512 1.00 97.00 104 VAL A C 1
ATOM 773 O O . VAL A 1 104 ? -9.239 1.265 -1.498 1.00 97.00 104 VAL A O 1
ATOM 776 N N . SER A 1 105 ? -7.752 2.311 -2.799 1.00 96.50 105 SER A N 1
ATOM 777 C CA . SER A 1 105 ? -7.524 3.438 -1.876 1.00 96.50 105 SER A CA 1
ATOM 778 C C . SER A 1 105 ? -8.827 4.133 -1.456 1.00 96.50 105 SER A C 1
ATOM 780 O O . SER A 1 105 ? -9.125 4.266 -0.266 1.00 96.50 105 SER A O 1
ATOM 782 N N . LYS A 1 106 ? -9.687 4.475 -2.423 1.00 97.00 106 LYS A N 1
ATOM 783 C CA . LYS A 1 106 ? -10.991 5.114 -2.173 1.00 97.00 106 LYS A CA 1
ATOM 784 C C . LYS A 1 106 ? -11.942 4.217 -1.383 1.00 97.00 106 LYS A C 1
ATOM 786 O O . LYS A 1 106 ? -12.767 4.713 -0.612 1.00 97.00 106 LYS A O 1
ATOM 791 N N . GLN A 1 107 ? -11.850 2.900 -1.568 1.00 97.62 107 GLN A N 1
ATOM 792 C CA . GLN A 1 107 ? -12.620 1.935 -0.786 1.00 97.62 107 GLN A CA 1
ATOM 793 C C . GLN A 1 107 ? -12.156 1.939 0.672 1.00 97.62 107 GLN A C 1
ATOM 795 O O . GLN A 1 107 ? -13.003 2.063 1.560 1.00 97.62 107 GLN A O 1
ATOM 800 N N . CYS A 1 108 ? -10.842 1.906 0.911 1.00 97.38 108 CYS A N 1
ATOM 801 C CA . CYS A 1 108 ? -10.249 2.025 2.241 1.00 97.38 108 CYS A CA 1
ATOM 802 C C . CYS A 1 108 ? -10.692 3.318 2.938 1.00 97.38 108 CYS A C 1
ATOM 804 O O . CYS A 1 108 ? -11.274 3.257 4.021 1.00 97.38 108 CYS A O 1
ATOM 806 N N . VAL A 1 109 ? -10.530 4.476 2.287 1.00 97.62 109 VAL A N 1
ATOM 807 C CA . VAL A 1 109 ? -10.929 5.788 2.835 1.00 97.62 109 VAL A CA 1
ATOM 808 C C . VAL A 1 109 ? -12.407 5.824 3.231 1.00 97.62 109 VAL A C 1
ATOM 810 O O . VAL A 1 109 ? -12.770 6.358 4.277 1.00 97.62 109 VAL A O 1
ATOM 813 N N . ARG A 1 110 ? -13.280 5.219 2.422 1.00 97.06 110 ARG A N 1
ATOM 814 C CA . ARG A 1 110 ? -14.730 5.243 2.648 1.00 97.06 110 ARG A CA 1
ATOM 815 C C . ARG A 1 110 ? -15.205 4.273 3.734 1.00 97.06 110 ARG A C 1
ATOM 817 O O . ARG A 1 110 ? -16.223 4.546 4.378 1.00 97.06 110 ARG A O 1
ATOM 824 N N . LEU A 1 111 ? -14.560 3.113 3.870 1.00 96.50 111 LEU A N 1
ATOM 825 C CA . LEU A 1 111 ? -15.086 1.992 4.661 1.00 96.50 111 LEU A CA 1
ATOM 826 C C . LEU A 1 111 ? -14.331 1.755 5.972 1.00 96.50 111 LEU A C 1
ATOM 828 O O . LEU A 1 111 ? -14.974 1.429 6.968 1.00 96.50 111 LEU A O 1
ATOM 832 N N . LEU A 1 112 ? -13.018 1.996 6.020 1.00 95.12 112 LEU A N 1
ATOM 833 C CA . LEU A 1 112 ? -12.223 1.824 7.241 1.00 95.12 112 LEU A CA 1
ATOM 834 C C . LEU A 1 112 ? -12.739 2.630 8.449 1.00 95.12 112 LEU A C 1
ATOM 836 O O . LEU A 1 112 ? -12.781 2.053 9.535 1.00 95.12 112 LEU A O 1
ATOM 840 N N . PRO A 1 113 ? -13.222 3.888 8.318 1.00 94.19 113 PRO A N 1
ATOM 841 C CA . PRO A 1 113 ? -13.763 4.622 9.466 1.00 94.19 113 PRO A CA 1
ATOM 842 C C . PRO A 1 113 ? -14.944 3.930 10.165 1.00 94.19 113 PRO A C 1
ATOM 844 O O . PRO A 1 113 ? -15.250 4.256 11.307 1.00 94.19 113 PRO A O 1
ATOM 847 N N . LYS A 1 114 ? -15.641 3.016 9.473 1.00 91.88 114 LYS A N 1
ATOM 848 C CA . LYS A 1 114 ? -16.823 2.305 9.988 1.00 91.88 114 LYS A CA 1
ATOM 849 C C . LYS A 1 114 ? -16.473 0.975 10.650 1.00 91.88 114 LYS A C 1
ATOM 851 O O . LYS A 1 114 ? -17.217 0.523 11.512 1.00 91.88 114 LYS A O 1
ATOM 856 N N . GLU A 1 115 ? -15.367 0.361 10.236 1.00 91.06 115 GLU A N 1
ATOM 857 C CA . GLU A 1 115 ? -14.927 -0.947 10.732 1.00 91.06 115 GLU A CA 1
ATOM 858 C C . GLU A 1 115 ? -13.907 -0.849 11.865 1.00 91.06 115 GLU A C 1
ATOM 860 O O . GLU A 1 115 ? -13.798 -1.759 12.687 1.00 91.06 115 GLU A O 1
ATOM 865 N N . ILE A 1 116 ? -13.134 0.236 11.910 1.00 90.56 116 ILE A N 1
ATOM 866 C CA . ILE A 1 116 ? -12.072 0.405 12.897 1.00 90.56 116 ILE A CA 1
ATOM 867 C C . ILE A 1 116 ? -12.656 0.953 14.195 1.00 90.56 116 ILE A C 1
ATOM 869 O O . ILE A 1 116 ? -13.338 1.977 14.220 1.00 90.56 116 ILE A O 1
ATOM 873 N N . MET A 1 117 ? -12.320 0.308 15.310 1.00 84.94 117 MET A N 1
ATOM 874 C CA . MET A 1 117 ? -12.654 0.843 16.623 1.00 84.94 117 MET A CA 1
ATOM 875 C C . MET A 1 117 ? -11.805 2.075 16.941 1.00 84.94 117 MET A C 1
ATOM 877 O O . MET A 1 117 ? -10.580 2.038 16.885 1.00 84.94 117 MET A O 1
ATOM 881 N N . GLY A 1 118 ? -12.453 3.158 17.352 1.00 83.69 118 GLY A N 1
ATOM 882 C CA . GLY A 1 118 ? -11.794 4.404 17.731 1.00 83.69 118 GLY A CA 1
ATOM 883 C C . GLY A 1 118 ? -12.813 5.521 17.912 1.00 83.69 118 GLY A C 1
ATOM 884 O O . GLY A 1 118 ? -13.950 5.412 17.458 1.00 83.69 118 GLY A O 1
ATOM 885 N N . SER A 1 119 ? -12.425 6.584 18.612 1.00 84.69 119 SER A N 1
ATOM 886 C CA . SER A 1 119 ? -13.249 7.791 18.713 1.00 84.69 119 SER A CA 1
ATOM 887 C C . SER A 1 119 ? -12.747 8.799 17.690 1.00 84.69 119 SER A C 1
ATOM 889 O O . SER A 1 119 ? -11.572 9.155 17.725 1.00 84.69 119 SER A O 1
ATOM 891 N N . GLY A 1 120 ? -13.616 9.240 16.779 1.00 88.44 120 GLY A N 1
ATOM 892 C CA . GLY A 1 120 ? -13.235 10.195 15.736 1.00 88.44 120 GLY A CA 1
ATOM 893 C C . GLY A 1 120 ? -12.150 9.659 14.798 1.00 88.44 120 GLY A C 1
ATOM 894 O O . GLY A 1 120 ? -11.183 10.367 14.524 1.00 88.44 120 GLY A O 1
ATOM 895 N N . VAL A 1 121 ? -12.282 8.403 14.350 1.00 93.69 121 VAL A N 1
ATOM 896 C CA . VAL A 1 121 ? -11.374 7.804 13.360 1.00 93.69 121 VAL A CA 1
ATOM 897 C C . VAL A 1 121 ? -11.418 8.629 12.076 1.00 93.69 121 VAL A C 1
ATOM 899 O O . VAL A 1 121 ? -12.491 8.859 11.516 1.00 93.69 121 VAL A O 1
ATOM 902 N N . LEU A 1 122 ? -10.249 9.061 11.612 1.00 95.88 122 LEU A N 1
ATOM 903 C CA . LEU A 1 122 ? -10.089 9.781 10.351 1.00 95.88 122 LEU A CA 1
ATOM 904 C C . LEU A 1 122 ? -9.265 8.920 9.407 1.00 95.88 122 LEU A C 1
ATOM 906 O O . LEU A 1 122 ? -8.241 8.377 9.813 1.00 95.88 122 LEU A O 1
ATOM 910 N N . VAL A 1 123 ? -9.699 8.810 8.156 1.00 97.19 123 VAL A N 1
ATOM 911 C CA . VAL A 1 123 ? -8.979 8.063 7.124 1.00 97.19 123 VAL A CA 1
ATOM 912 C C . VAL A 1 123 ? -8.855 8.938 5.898 1.00 97.19 123 VAL A C 1
ATOM 914 O O . VAL A 1 123 ? -9.839 9.533 5.459 1.00 97.19 123 VAL A O 1
ATOM 917 N N . PHE A 1 124 ? -7.646 9.033 5.368 1.00 95.94 124 PHE A N 1
ATOM 918 C CA . PHE A 1 124 ? -7.348 9.850 4.205 1.00 95.94 124 PHE A CA 1
ATOM 919 C C . PHE A 1 124 ? -6.260 9.196 3.362 1.00 95.94 124 PHE A C 1
ATOM 921 O O . PHE A 1 124 ? -5.397 8.481 3.865 1.00 95.94 124 PHE A O 1
ATOM 928 N N . GLU A 1 125 ? -6.350 9.428 2.061 1.00 96.38 125 GLU A N 1
ATOM 929 C CA . GLU A 1 125 ? -5.298 9.107 1.106 1.00 96.38 125 GLU A CA 1
ATOM 930 C C . GLU A 1 125 ? -4.285 10.256 1.125 1.00 96.38 125 GLU A C 1
ATOM 932 O O . GLU A 1 125 ? -4.683 11.424 1.113 1.00 96.38 125 GLU A O 1
ATOM 937 N N . LEU A 1 126 ? -2.997 9.936 1.234 1.00 94.56 126 LEU A N 1
ATOM 938 C CA . LEU A 1 126 ? -1.926 10.926 1.150 1.00 94.56 126 LEU A CA 1
ATOM 939 C C . LEU A 1 126 ? -1.677 11.321 -0.308 1.00 94.56 126 LEU A C 1
ATOM 941 O O . LEU A 1 126 ? -1.994 10.573 -1.231 1.00 94.56 126 LEU A O 1
ATOM 945 N N . GLU A 1 127 ? -1.096 12.501 -0.510 1.00 90.69 127 GLU A N 1
ATOM 946 C CA . GLU A 1 127 ? -0.726 12.970 -1.844 1.00 90.69 127 GLU A CA 1
ATOM 947 C C . GLU A 1 127 ? 0.317 12.051 -2.496 1.00 90.69 127 GLU A C 1
ATOM 949 O O . GLU A 1 127 ? 1.126 11.407 -1.821 1.00 90.69 127 GLU A O 1
ATOM 954 N N . ALA A 1 128 ? 0.304 12.004 -3.828 1.00 85.81 128 ALA A N 1
ATOM 955 C CA . ALA A 1 128 ? 1.271 11.235 -4.595 1.00 85.81 128 ALA A CA 1
ATOM 956 C C . ALA A 1 128 ? 2.710 11.658 -4.246 1.00 85.81 128 ALA A C 1
ATOM 958 O O . ALA A 1 128 ? 3.018 12.847 -4.162 1.00 85.81 128 ALA A O 1
ATOM 959 N N . GLY A 1 129 ? 3.588 10.676 -4.036 1.00 78.00 129 GLY A N 1
ATOM 960 C CA . GLY A 1 129 ? 4.967 10.914 -3.602 1.00 78.00 129 GLY A CA 1
ATOM 961 C C . GLY A 1 129 ? 5.135 11.163 -2.098 1.00 78.00 129 GLY A C 1
ATOM 962 O O . GLY A 1 129 ? 6.256 11.414 -1.658 1.00 78.00 129 GLY A O 1
ATOM 963 N N . ALA A 1 130 ? 4.066 11.078 -1.297 1.00 85.88 130 ALA A N 1
ATOM 964 C CA . ALA A 1 130 ? 4.195 11.058 0.156 1.00 85.88 130 ALA A CA 1
ATOM 965 C C . ALA A 1 130 ? 5.092 9.899 0.618 1.00 85.88 130 ALA A C 1
ATOM 967 O O . ALA A 1 130 ? 5.048 8.792 0.082 1.00 85.88 130 ALA A O 1
ATOM 968 N N . THR A 1 131 ? 5.899 10.153 1.646 1.00 82.81 131 THR A N 1
ATOM 969 C CA . THR A 1 131 ? 6.832 9.157 2.178 1.00 82.81 131 THR A CA 1
ATOM 970 C C . THR A 1 131 ? 6.107 8.172 3.087 1.00 82.81 131 THR A C 1
ATOM 972 O O . THR A 1 131 ? 5.446 8.570 4.047 1.00 82.81 131 THR A O 1
ATOM 975 N N . PHE A 1 132 ? 6.280 6.877 2.828 1.00 89.62 132 PHE A N 1
ATOM 976 C CA . PHE A 1 132 ? 5.846 5.831 3.747 1.00 89.62 132 PHE A CA 1
ATOM 977 C C . PHE A 1 132 ? 6.813 5.742 4.944 1.00 89.62 132 PHE A C 1
ATOM 979 O O . PHE A 1 132 ? 8.031 5.791 4.744 1.00 89.62 132 PHE A O 1
ATOM 986 N N . PRO A 1 133 ? 6.325 5.628 6.192 1.00 90.38 133 PRO A N 1
ATOM 987 C CA . PRO A 1 133 ? 7.192 5.654 7.364 1.00 90.38 133 PRO A CA 1
ATOM 988 C C . PRO A 1 133 ? 8.147 4.458 7.401 1.00 90.38 133 PRO A C 1
ATOM 990 O O . PRO A 1 133 ? 7.751 3.304 7.234 1.00 90.38 133 PRO A O 1
ATOM 993 N N . ASN A 1 134 ? 9.419 4.747 7.686 1.00 86.75 134 ASN A N 1
ATOM 994 C CA . ASN A 1 134 ? 10.458 3.737 7.897 1.00 86.75 134 ASN A CA 1
ATOM 995 C C . ASN A 1 134 ? 10.555 3.259 9.352 1.00 86.75 134 ASN A C 1
ATOM 997 O O . ASN A 1 134 ? 11.322 2.348 9.646 1.00 86.75 134 ASN A O 1
ATOM 1001 N N . GLU A 1 135 ? 9.804 3.865 10.260 1.00 87.56 135 GLU A N 1
ATOM 1002 C CA . GLU A 1 135 ? 9.788 3.539 11.683 1.00 87.56 135 GLU A CA 1
ATOM 1003 C C . GLU A 1 135 ? 8.363 3.164 12.095 1.00 87.56 135 GLU A C 1
ATOM 1005 O O . GLU A 1 135 ? 7.404 3.569 11.442 1.00 87.56 135 GLU A O 1
ATOM 1010 N N . GLY A 1 136 ? 8.226 2.363 13.152 1.00 89.31 136 GLY A N 1
ATOM 1011 C CA . GLY A 1 136 ? 6.937 1.874 13.643 1.00 89.31 136 GLY A CA 1
ATOM 1012 C C . GLY A 1 136 ? 6.808 0.352 13.641 1.00 89.31 136 GLY A C 1
ATOM 1013 O O . GLY A 1 136 ? 7.707 -0.385 13.225 1.00 89.31 136 GLY A O 1
ATOM 1014 N N . GLU A 1 137 ? 5.669 -0.116 14.141 1.00 91.75 137 GLU A N 1
ATOM 1015 C CA . GLU A 1 137 ? 5.334 -1.532 14.242 1.00 91.75 137 GLU A CA 1
ATOM 1016 C C . GLU A 1 137 ? 4.738 -2.024 12.919 1.00 91.75 137 GLU A C 1
ATOM 1018 O O . GLU A 1 137 ? 3.611 -1.675 12.556 1.00 91.75 137 GLU A O 1
ATOM 1023 N N . LEU A 1 138 ? 5.505 -2.846 12.201 1.00 91.75 138 LEU A N 1
ATOM 1024 C CA . LEU A 1 138 ? 5.035 -3.531 11.002 1.00 91.75 138 LEU A CA 1
ATOM 1025 C C . LEU A 1 138 ? 4.032 -4.621 11.390 1.00 91.75 138 LEU A C 1
ATOM 1027 O O . LEU A 1 138 ? 4.326 -5.483 12.217 1.00 91.75 138 LEU A O 1
ATOM 1031 N N . GLN A 1 139 ? 2.860 -4.579 10.775 1.00 91.25 139 GLN A N 1
ATOM 1032 C CA . GLN A 1 139 ? 1.783 -5.526 11.014 1.00 91.25 139 GLN A CA 1
ATOM 1033 C C . GLN A 1 139 ? 1.892 -6.708 10.052 1.00 91.25 139 GLN A C 1
ATOM 1035 O O . GLN A 1 139 ? 2.184 -6.542 8.867 1.00 91.25 139 GLN A O 1
ATOM 1040 N N . ASP A 1 140 ? 1.628 -7.902 10.574 1.00 89.00 140 ASP A N 1
ATOM 1041 C CA . ASP A 1 140 ? 1.519 -9.111 9.766 1.00 89.00 140 ASP A CA 1
ATOM 1042 C C . ASP A 1 140 ? 0.227 -9.080 8.933 1.00 89.00 140 ASP A C 1
ATOM 1044 O O . A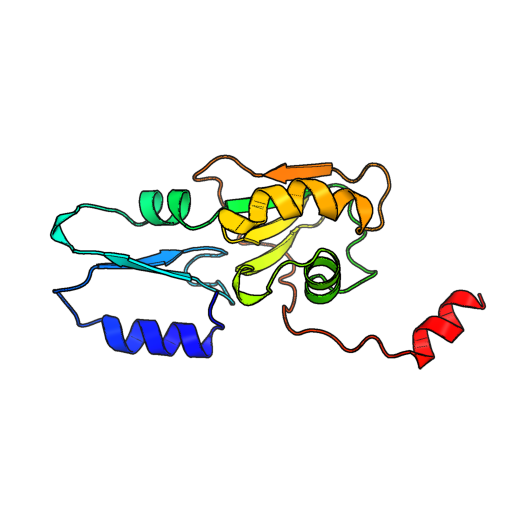SP A 1 140 ? -0.839 -8.694 9.424 1.00 89.00 140 ASP A O 1
ATOM 1048 N N . MET A 1 141 ? 0.340 -9.484 7.670 1.00 89.69 141 MET A N 1
ATOM 1049 C CA . MET A 1 141 ? -0.739 -9.456 6.685 1.00 89.69 141 MET A CA 1
ATOM 1050 C C . MET A 1 141 ? -1.351 -10.834 6.425 1.00 89.69 141 MET A C 1
ATOM 1052 O O . MET A 1 141 ? -2.248 -10.953 5.591 1.00 89.69 141 MET A O 1
ATOM 1056 N N . ASP A 1 142 ? -0.946 -11.854 7.178 1.00 86.25 142 ASP A N 1
ATOM 1057 C CA . ASP A 1 142 ? -1.626 -13.143 7.182 1.00 86.25 142 ASP A CA 1
ATOM 1058 C C . ASP A 1 142 ? -2.954 -13.072 7.950 1.00 86.25 142 ASP A C 1
ATOM 1060 O O . ASP A 1 142 ? -3.041 -12.556 9.068 1.00 86.25 142 ASP A O 1
ATOM 1064 N N . ILE A 1 143 ? -4.024 -13.627 7.364 1.00 83.06 143 ILE A N 1
ATOM 1065 C CA . ILE A 1 143 ? -5.342 -13.688 8.011 1.00 83.06 143 ILE A CA 1
ATOM 1066 C C . ILE A 1 143 ? -5.227 -14.495 9.304 1.00 83.06 143 ILE A C 1
ATOM 1068 O O . ILE A 1 143 ? -5.139 -15.728 9.311 1.00 83.06 143 ILE A O 1
ATOM 1072 N N . GLN A 1 144 ? -5.304 -13.791 10.427 1.00 77.56 144 GLN A N 1
ATOM 1073 C CA . GLN A 1 144 ? -5.240 -14.416 11.734 1.00 77.56 144 GLN A CA 1
AT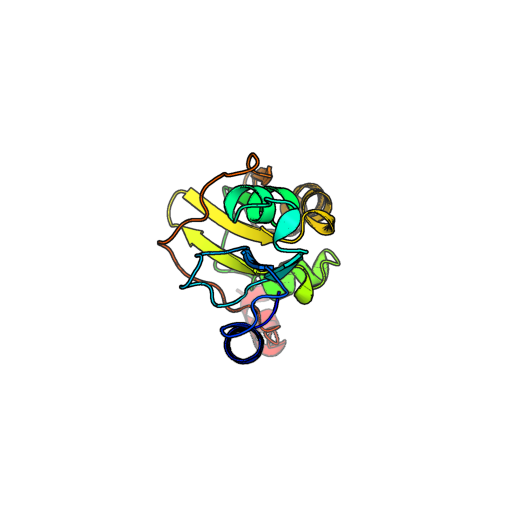OM 1074 C C . GLN A 1 144 ? -6.602 -15.016 12.076 1.00 77.56 144 GLN A C 1
ATOM 1076 O O . GLN A 1 144 ? -7.625 -14.323 12.140 1.00 77.56 144 GLN A O 1
ATOM 1081 N N . ARG A 1 145 ? -6.627 -16.327 12.339 1.00 72.25 145 ARG A N 1
ATOM 1082 C CA . ARG A 1 145 ? -7.823 -17.003 12.852 1.00 72.25 145 ARG A CA 1
ATOM 1083 C C . ARG A 1 145 ? -8.137 -16.456 14.243 1.00 72.25 145 ARG A C 1
ATOM 1085 O O . ARG A 1 145 ? -7.538 -16.874 15.227 1.00 72.25 145 ARG A O 1
ATOM 1092 N N . LEU A 1 146 ? -9.108 -15.549 14.322 1.00 60.00 146 LEU A N 1
ATOM 1093 C CA . LEU A 1 146 ? -9.681 -15.104 15.590 1.00 60.00 146 LEU A CA 1
ATOM 1094 C C . LEU A 1 146 ? -10.312 -16.311 16.287 1.00 60.00 146 LEU A C 1
ATOM 1096 O O . LEU A 1 146 ? -11.361 -16.823 15.882 1.00 60.00 146 LEU A O 1
ATOM 1100 N N . ASP A 1 147 ? -9.640 -16.802 17.321 1.00 55.72 147 ASP A N 1
ATOM 1101 C CA . ASP A 1 147 ? -10.052 -18.006 18.019 1.00 55.72 147 ASP A CA 1
ATOM 1102 C C . ASP A 1 147 ? -11.366 -17.731 18.777 1.00 55.72 147 ASP A C 1
ATOM 1104 O O . ASP A 1 147 ? -11.413 -17.008 19.779 1.00 55.72 147 ASP A O 1
ATOM 1108 N N . LYS A 1 148 ? -12.483 -18.292 18.284 1.00 53.66 148 LYS A N 1
ATOM 1109 C CA . LYS A 1 148 ? -13.857 -18.030 18.776 1.00 53.66 148 LYS A CA 1
ATOM 1110 C C . LYS A 1 148 ? -14.035 -18.298 20.279 1.00 53.66 148 LYS A C 1
ATOM 1112 O O . LYS A 1 148 ? -15.008 -17.836 20.880 1.00 53.66 148 LYS A O 1
ATOM 1117 N N . ARG A 1 149 ? -13.117 -19.047 20.904 1.00 51.19 149 ARG A N 1
ATOM 1118 C CA . ARG A 1 149 ? -13.115 -19.325 22.349 1.00 51.19 149 ARG A CA 1
ATOM 1119 C C . ARG A 1 149 ? -12.735 -18.104 23.195 1.00 51.19 149 ARG A C 1
ATOM 1121 O O . ARG A 1 149 ? -13.289 -17.960 24.281 1.00 51.19 149 ARG A O 1
ATOM 1128 N N . GLN A 1 150 ? -11.890 -17.196 22.703 1.00 51.06 150 GLN A N 1
ATOM 1129 C CA . GLN A 1 150 ? -11.460 -16.019 23.473 1.00 51.06 150 GLN A CA 1
ATOM 1130 C C . GLN A 1 150 ? -12.479 -14.865 23.420 1.00 51.06 150 GLN A C 1
ATOM 1132 O O . GLN A 1 150 ? -12.736 -14.218 24.437 1.00 51.06 150 GLN A O 1
ATOM 1137 N N . GLN A 1 151 ? -13.184 -14.683 22.295 1.00 51.25 151 GLN A N 1
ATOM 1138 C CA . GLN A 1 151 ? -14.249 -13.670 22.170 1.00 51.25 151 GLN A CA 1
ATOM 1139 C C . GLN A 1 151 ? -15.431 -13.901 23.132 1.00 51.25 151 GLN A C 1
ATOM 1141 O O . GLN A 1 151 ? -16.047 -12.944 23.605 1.00 51.25 151 GLN A O 1
ATOM 1146 N N . LYS A 1 152 ? -15.743 -15.161 23.476 1.00 47.19 152 LYS A N 1
ATOM 1147 C CA . LYS A 1 152 ? -16.787 -15.479 24.471 1.00 47.19 152 LYS A CA 1
ATOM 1148 C C . LYS A 1 152 ? -16.385 -15.122 25.907 1.00 47.19 152 LYS A C 1
ATOM 1150 O O . LYS A 1 152 ? -17.275 -14.901 26.726 1.00 47.19 152 LYS A O 1
ATOM 1155 N N . ALA A 1 153 ? -15.088 -15.068 26.212 1.00 49.09 153 ALA A N 1
ATOM 1156 C CA . ALA A 1 153 ? -14.586 -14.701 27.534 1.00 49.09 153 ALA A CA 1
ATOM 1157 C C . ALA A 1 153 ? -14.509 -13.174 27.717 1.00 49.09 153 ALA A C 1
ATOM 1159 O O . ALA A 1 153 ? -14.865 -12.678 28.781 1.00 49.09 153 ALA A O 1
ATOM 1160 N N . ALA A 1 154 ? -14.134 -12.429 26.670 1.00 49.12 154 ALA A N 1
ATOM 1161 C CA . ALA A 1 154 ? -14.066 -10.963 26.705 1.00 49.12 154 ALA A CA 1
ATOM 1162 C C . ALA A 1 154 ? -15.449 -10.283 26.743 1.00 49.12 154 ALA A C 1
ATOM 1164 O O . ALA A 1 154 ? -15.592 -9.226 27.336 1.00 49.12 154 ALA A O 1
ATOM 1165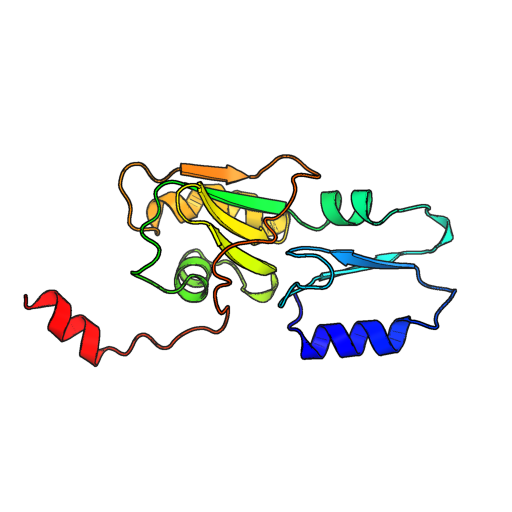 N N . ARG A 1 155 ? -16.491 -10.910 26.177 1.00 48.16 155 ARG A N 1
ATOM 1166 C CA . ARG A 1 155 ? -17.889 -10.436 26.273 1.00 48.16 155 ARG A CA 1
ATOM 1167 C C . ARG A 1 155 ? -18.579 -10.742 27.612 1.00 48.16 155 ARG A C 1
ATOM 1169 O O . ARG A 1 155 ? -19.754 -10.427 27.770 1.00 48.16 155 ARG A O 1
ATOM 1176 N N . ARG A 1 156 ? -17.897 -11.425 28.536 1.00 45.78 156 ARG A N 1
ATOM 1177 C CA . ARG A 1 156 ? -18.430 -11.840 29.848 1.00 45.78 156 ARG A CA 1
ATOM 1178 C C . ARG A 1 156 ? -17.742 -11.152 31.035 1.00 45.78 156 ARG A C 1
ATOM 1180 O O . ARG A 1 156 ? -17.995 -11.547 32.170 1.00 45.78 156 ARG A O 1
ATOM 1187 N N . LYS A 1 157 ? -16.893 -10.161 30.781 1.00 39.75 157 LYS A N 1
ATOM 1188 C CA . LYS A 1 157 ? -16.362 -9.233 31.784 1.00 39.75 157 LYS A CA 1
ATOM 1189 C C . LYS A 1 157 ? -16.861 -7.833 31.469 1.00 39.75 157 LYS A C 1
ATOM 1191 O O . LYS A 1 157 ? -16.993 -7.065 32.440 1.00 39.75 157 LYS A O 1
#

Sequence (157 aa):
FLDTKEAGMVEERLQNRADVACFRVGGRGAASSRARFVFTNPDFGVDSVAAEAEHCAIVLVKNAKTNSDPWPNILSRIGVDLDDVGDVVVVEGEGCYIAVSPAVSKQCVRLLPKEIMGSGVLVFELEAGATFPNEGELQDMDIQRLDKRQQKAARRK